Protein AF-A0A090EX64-F1 (afdb_monomer_lite)

Sequence (83 aa):
MNPACFHRNSELGYHYNTARFVTEKLASCGVNHMETGITEAGIAALVQGERGINLMAGLKADMDALPTHEAPNRTWCSEFRVR

Secondary structure (DSSP, 8-state):
-----TTTT--BSS-HHHHHHHHHHHHHTT--EEEEEETTTEEEEE---TT-SS----------B-SSPPPS-STT-------

Structure (mmCIF, N/CA/C/O backbone):
data_AF-A0A090EX64-F1
#
_entry.id   AF-A0A09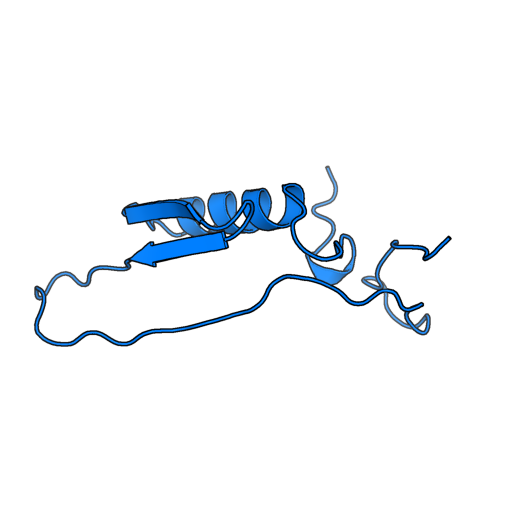0EX64-F1
#
loop_
_atom_site.group_PDB
_atom_site.id
_atom_site.type_symbol
_atom_site.label_atom_id
_atom_site.label_alt_id
_atom_site.label_comp_id
_atom_site.label_asym_id
_atom_site.label_entity_id
_atom_site.label_seq_id
_atom_site.pdbx_PDB_ins_code
_atom_site.Cartn_x
_atom_site.Cartn_y
_atom_site.Cartn_z
_atom_site.occupancy
_atom_site.B_iso_or_equiv
_atom_site.auth_seq_id
_atom_site.auth_comp_id
_atom_site.auth_asym_id
_atom_site.auth_atom_id
_atom_site.pdbx_PDB_model_num
ATOM 1 N N . MET A 1 1 ? 0.904 15.220 -13.857 1.00 39.69 1 MET A N 1
ATOM 2 C CA . MET A 1 1 ? 1.341 13.809 -13.916 1.00 39.69 1 MET A CA 1
ATOM 3 C C . MET A 1 1 ? 0.140 12.985 -14.332 1.00 39.69 1 MET A C 1
ATOM 5 O O . MET A 1 1 ? -0.893 13.114 -13.691 1.00 39.69 1 MET A O 1
ATOM 9 N N . ASN A 1 2 ? 0.225 12.226 -15.424 1.00 42.53 2 ASN A N 1
ATOM 10 C CA . ASN A 1 2 ? -0.793 11.224 -15.747 1.00 42.53 2 ASN A CA 1
ATOM 11 C C . ASN A 1 2 ? -0.820 10.238 -14.563 1.00 42.53 2 ASN A C 1
ATOM 13 O O . ASN A 1 2 ? 0.263 9.744 -14.238 1.00 42.53 2 ASN A O 1
ATOM 17 N N . PRO A 1 3 ? -1.938 10.005 -13.846 1.00 47.62 3 PRO A N 1
ATOM 18 C CA . PRO A 1 3 ? -1.946 9.046 -12.751 1.00 47.62 3 PRO A CA 1
ATOM 19 C C . PRO A 1 3 ? -1.900 7.656 -13.382 1.00 47.62 3 PRO A C 1
ATOM 21 O O . PRO A 1 3 ? -2.921 6.999 -13.563 1.00 47.62 3 PRO A O 1
ATOM 24 N N . ALA A 1 4 ? -0.710 7.246 -13.813 1.00 58.91 4 ALA A N 1
AT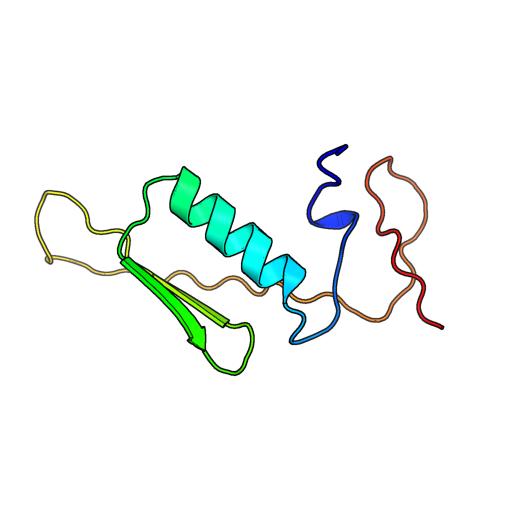OM 25 C CA . ALA A 1 4 ? -0.462 5.905 -14.289 1.00 58.91 4 ALA A CA 1
ATOM 26 C C . ALA A 1 4 ? -0.937 4.958 -13.181 1.00 58.91 4 ALA A C 1
ATOM 28 O O . ALA A 1 4 ? -0.536 5.072 -12.021 1.00 58.91 4 ALA A O 1
ATOM 29 N N . CYS A 1 5 ? -1.919 4.130 -13.527 1.00 73.19 5 CYS A N 1
ATOM 30 C CA . CYS A 1 5 ? -2.580 3.225 -12.605 1.00 73.19 5 CYS A CA 1
ATOM 31 C C . CYS A 1 5 ? -1.557 2.295 -11.936 1.00 73.19 5 CYS A C 1
ATOM 33 O O . CYS A 1 5 ? -0.488 2.042 -12.488 1.00 73.19 5 CYS A O 1
ATOM 35 N N . PHE A 1 6 ? -1.915 1.757 -10.768 1.00 82.81 6 PHE A N 1
ATOM 36 C CA . PHE A 1 6 ? -1.089 0.828 -9.987 1.00 82.81 6 PHE A CA 1
ATOM 37 C C . PHE A 1 6 ? -0.452 -0.282 -10.851 1.00 82.81 6 PHE A C 1
ATOM 39 O O . PHE A 1 6 ? 0.721 -0.591 -10.706 1.00 82.81 6 PHE A O 1
ATOM 46 N N . HIS A 1 7 ? -1.204 -0.804 -11.826 1.00 87.38 7 HIS A N 1
ATOM 47 C CA . HIS A 1 7 ? -0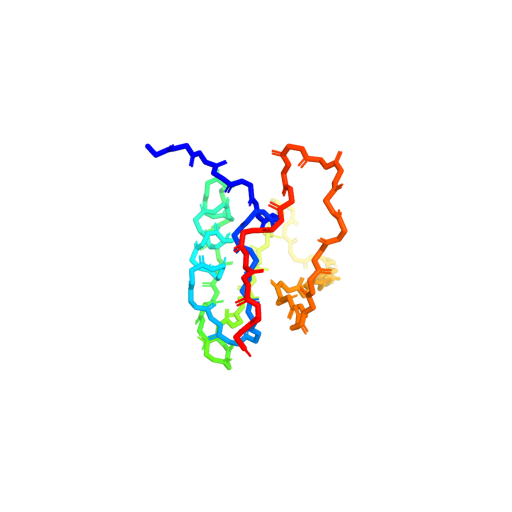.754 -1.832 -12.771 1.00 87.38 7 HIS A CA 1
ATOM 48 C C . HIS A 1 7 ? 0.385 -1.375 -13.698 1.00 87.38 7 HIS A C 1
ATOM 50 O O . HIS A 1 7 ? 1.305 -2.136 -13.975 1.00 87.38 7 HIS A O 1
ATOM 56 N N . ARG A 1 8 ? 0.343 -0.126 -14.176 1.00 88.31 8 ARG A N 1
ATOM 57 C CA . ARG A 1 8 ? 1.336 0.418 -15.114 1.00 88.31 8 ARG A CA 1
ATOM 58 C C . ARG A 1 8 ? 2.698 0.645 -14.441 1.00 88.31 8 ARG A C 1
ATOM 60 O O . ARG A 1 8 ? 3.727 0.461 -15.088 1.00 88.31 8 ARG A O 1
ATOM 67 N N . ASN A 1 9 ? 2.688 0.995 -13.151 1.00 85.31 9 ASN A N 1
ATOM 68 C CA . ASN A 1 9 ? 3.867 1.288 -12.324 1.00 85.31 9 ASN A CA 1
ATOM 69 C C . ASN A 1 9 ? 4.155 0.172 -11.306 1.00 85.31 9 ASN A C 1
ATOM 71 O O . ASN A 1 9 ? 4.398 0.444 -10.134 1.00 85.31 9 ASN A O 1
ATOM 75 N N . SER A 1 10 ? 4.074 -1.082 -11.739 1.00 84.25 10 SER A N 1
ATOM 76 C CA . SER A 1 10 ? 4.337 -2.248 -10.896 1.00 84.25 10 SER A CA 1
ATOM 77 C C . SER A 1 10 ? 5.790 -2.277 -10.394 1.00 84.25 10 SER A C 1
ATOM 79 O O . SER A 1 10 ? 6.712 -2.097 -11.193 1.00 84.25 10 SER A O 1
ATOM 81 N N . GLU A 1 11 ? 6.006 -2.565 -9.109 1.00 83.88 11 GLU A N 1
ATOM 82 C CA . GLU A 1 11 ? 7.335 -2.617 -8.483 1.00 83.88 11 GLU A CA 1
ATOM 83 C C . GLU A 1 11 ? 7.612 -3.988 -7.832 1.00 83.88 11 GLU A C 1
ATOM 85 O O . GLU A 1 11 ? 6.710 -4.607 -7.279 1.00 83.88 11 GLU A O 1
ATOM 90 N N . LEU A 1 12 ? 8.859 -4.475 -7.888 1.00 81.38 12 LEU A N 1
ATOM 91 C CA . LEU A 1 12 ? 9.287 -5.734 -7.256 1.00 81.38 12 LEU A CA 1
ATOM 92 C C . LEU A 1 12 ? 9.549 -5.586 -5.746 1.00 81.38 12 LEU A C 1
ATOM 94 O O . LEU A 1 12 ? 10.280 -4.696 -5.331 1.00 81.38 12 LEU A O 1
ATOM 98 N N . GLY A 1 13 ? 9.074 -6.517 -4.919 1.00 75.94 13 GLY A N 1
ATOM 99 C CA . GLY A 1 13 ? 9.448 -6.583 -3.498 1.00 75.94 13 GLY A CA 1
ATOM 100 C C . GLY A 1 13 ? 9.266 -5.264 -2.719 1.00 75.94 13 GLY A C 1
ATOM 101 O O . GLY A 1 13 ? 8.240 -4.597 -2.831 1.00 75.94 13 GLY A O 1
ATOM 102 N N . TYR A 1 14 ? 10.266 -4.891 -1.909 1.00 68.44 14 TYR A N 1
ATOM 103 C CA . TYR A 1 14 ? 10.218 -3.798 -0.919 1.00 68.44 14 TYR A CA 1
ATOM 104 C C . TYR A 1 14 ? 10.449 -2.386 -1.498 1.00 68.44 14 TYR A C 1
ATOM 106 O O . TYR A 1 14 ? 11.246 -1.602 -0.982 1.00 68.44 14 TYR A O 1
ATOM 114 N N . HIS A 1 15 ? 9.786 -2.034 -2.599 1.00 71.00 15 HIS A N 1
ATOM 115 C CA . HIS A 1 15 ? 9.943 -0.710 -3.209 1.00 71.00 15 HIS A CA 1
ATOM 116 C C . HIS A 1 15 ? 8.979 0.348 -2.636 1.00 71.00 15 HIS A C 1
ATOM 118 O O . HIS A 1 15 ? 7.817 0.094 -2.319 1.00 71.00 15 HIS A O 1
ATOM 124 N N . TYR A 1 16 ? 9.493 1.575 -2.491 1.00 79.50 16 TYR A N 1
ATOM 125 C CA . TYR A 1 16 ? 8.866 2.634 -1.694 1.00 79.50 16 TYR A CA 1
ATOM 126 C C . TYR A 1 16 ? 7.769 3.434 -2.417 1.00 79.50 16 TYR A C 1
ATOM 128 O O . TYR A 1 16 ? 6.968 4.085 -1.743 1.00 79.50 16 TYR A O 1
ATOM 136 N N . ASN A 1 17 ? 7.686 3.432 -3.757 1.00 84.88 17 ASN A N 1
ATOM 137 C CA . ASN A 1 17 ? 6.693 4.276 -4.442 1.00 84.88 17 ASN A CA 1
ATOM 138 C C . ASN A 1 17 ? 5.286 3.692 -4.340 1.00 84.88 17 ASN A C 1
ATOM 140 O O . ASN A 1 17 ? 4.332 4.443 -4.137 1.00 84.88 17 ASN A O 1
ATOM 144 N N . THR A 1 18 ? 5.166 2.370 -4.435 1.00 87.19 18 THR A N 1
ATOM 145 C CA . THR A 1 18 ? 3.910 1.637 -4.275 1.00 87.19 18 THR A CA 1
ATOM 146 C C . THR A 1 18 ? 3.371 1.825 -2.862 1.00 87.19 18 THR A C 1
ATOM 148 O O . THR A 1 18 ? 2.224 2.242 -2.687 1.00 87.19 18 THR A O 1
ATOM 151 N N . ALA A 1 19 ? 4.227 1.648 -1.850 1.00 91.31 19 ALA A N 1
ATOM 152 C CA . ALA A 1 19 ? 3.880 1.905 -0.456 1.00 91.31 19 ALA A CA 1
ATOM 153 C C . ALA A 1 19 ? 3.439 3.363 -0.228 1.00 91.31 19 ALA A C 1
ATOM 155 O O . ALA A 1 19 ? 2.414 3.625 0.410 1.00 91.31 19 ALA A O 1
ATOM 156 N N . ARG A 1 20 ? 4.161 4.333 -0.807 1.00 90.81 20 ARG A N 1
ATOM 157 C CA . ARG A 1 20 ? 3.788 5.752 -0.740 1.00 90.81 20 ARG A CA 1
ATOM 158 C C . ARG A 1 20 ? 2.424 6.013 -1.378 1.00 90.81 20 ARG A C 1
ATOM 160 O O . ARG A 1 20 ? 1.590 6.667 -0.760 1.00 90.81 20 ARG A O 1
ATOM 167 N N . PHE A 1 21 ? 2.169 5.471 -2.568 1.00 90.75 21 PHE A N 1
ATOM 168 C CA . PHE A 1 21 ? 0.889 5.624 -3.261 1.00 90.75 21 PHE A CA 1
ATOM 169 C C . PHE A 1 21 ? -0.280 5.061 -2.440 1.00 90.75 21 PHE A C 1
ATOM 171 O O . PHE A 1 21 ? -1.310 5.721 -2.302 1.00 90.75 21 PHE A O 1
ATOM 178 N N . VAL A 1 22 ? -0.122 3.864 -1.863 1.00 92.31 22 VAL A N 1
ATOM 179 C CA . VAL A 1 22 ? -1.145 3.247 -1.001 1.00 92.31 22 VAL A CA 1
ATOM 180 C C . VAL A 1 22 ? -1.380 4.091 0.253 1.00 92.31 22 VAL A C 1
ATOM 182 O O . VAL A 1 22 ? -2.531 4.359 0.592 1.00 92.31 22 VAL A O 1
ATOM 185 N N . THR A 1 23 ? -0.315 4.578 0.893 1.00 93.62 23 THR A N 1
ATOM 186 C CA . THR A 1 23 ? -0.400 5.459 2.071 1.00 93.62 23 THR A CA 1
ATOM 187 C C . THR A 1 23 ? -1.159 6.751 1.752 1.00 93.62 23 THR A C 1
ATOM 189 O O . THR A 1 23 ? -2.096 7.114 2.462 1.00 93.62 23 THR A O 1
ATOM 192 N N . GLU A 1 24 ? -0.815 7.423 0.648 1.00 93.44 24 GLU A N 1
ATOM 193 C CA . GLU A 1 24 ? -1.496 8.641 0.187 1.00 93.44 24 GLU A CA 1
ATOM 194 C C . GLU A 1 24 ? -2.984 8.379 -0.106 1.00 93.44 24 GLU A C 1
ATOM 196 O O . GLU A 1 24 ? -3.844 9.203 0.218 1.00 93.44 24 GLU A O 1
ATOM 201 N N . LYS A 1 25 ? -3.316 7.211 -0.674 1.00 93.38 25 LYS A N 1
ATOM 202 C CA . LYS A 1 25 ? -4.707 6.818 -0.924 1.00 93.38 25 LYS A CA 1
ATOM 203 C C . LYS A 1 25 ? -5.482 6.538 0.356 1.00 93.38 25 LYS A C 1
ATOM 205 O O . LYS A 1 25 ? -6.580 7.076 0.493 1.00 93.38 25 LYS A O 1
ATOM 210 N N . LEU A 1 26 ? -4.919 5.780 1.296 1.00 94.81 26 LEU A N 1
ATOM 211 C CA . LEU A 1 26 ? -5.532 5.529 2.605 1.00 94.81 26 LEU A CA 1
ATOM 212 C C . LEU A 1 26 ? -5.803 6.843 3.349 1.00 94.81 26 LEU A C 1
ATOM 214 O O . LEU A 1 26 ? -6.925 7.066 3.805 1.00 94.81 26 LEU A O 1
ATOM 218 N N . ALA A 1 27 ? -4.826 7.754 3.369 1.00 94.75 27 ALA A N 1
ATOM 219 C CA . ALA A 1 27 ? -4.991 9.087 3.942 1.00 94.75 27 ALA A CA 1
ATOM 220 C C . ALA A 1 27 ? -6.120 9.874 3.251 1.00 94.75 27 ALA A C 1
ATOM 222 O O . ALA A 1 27 ? -6.968 10.462 3.921 1.00 94.75 27 ALA A O 1
ATOM 223 N N . SER A 1 28 ? -6.192 9.837 1.912 1.00 95.12 28 SER A N 1
ATOM 224 C CA . SER A 1 28 ? -7.263 10.508 1.155 1.00 95.12 28 SER A CA 1
ATOM 225 C C . SER A 1 28 ? -8.660 9.933 1.419 1.00 95.12 28 SER A C 1
ATOM 227 O O . SER A 1 28 ? -9.654 10.637 1.258 1.00 95.12 28 SER A O 1
ATOM 229 N N . CYS A 1 29 ? -8.742 8.672 1.853 1.00 93.19 29 CYS A N 1
ATOM 230 C CA . CYS A 1 29 ? -9.981 8.018 2.271 1.00 93.19 29 CYS A CA 1
ATOM 231 C C . CYS A 1 29 ? -10.359 8.313 3.734 1.00 93.19 29 CYS A C 1
ATOM 233 O O . CYS A 1 29 ? -11.350 7.772 4.218 1.00 93.19 29 CYS A O 1
ATOM 235 N N . GLY A 1 30 ? -9.596 9.155 4.438 1.00 93.75 30 GLY A N 1
ATOM 236 C CA . GLY A 1 30 ? -9.857 9.523 5.830 1.00 93.75 30 GLY A CA 1
ATOM 237 C C . GLY A 1 30 ? -9.312 8.530 6.855 1.00 93.75 30 GLY A C 1
ATOM 238 O O . GLY A 1 30 ? -9.642 8.637 8.034 1.00 93.75 30 GLY A O 1
ATOM 239 N N . VAL A 1 31 ? -8.470 7.576 6.443 1.00 95.00 31 VAL A N 1
ATOM 240 C CA . VAL A 1 31 ? -7.791 6.681 7.383 1.00 95.00 31 VAL A CA 1
ATOM 241 C C . VAL A 1 31 ? -6.686 7.470 8.078 1.00 95.00 31 VAL A C 1
ATOM 243 O O . VAL A 1 31 ? -5.733 7.907 7.441 1.00 95.00 31 VAL A O 1
ATOM 246 N N . ASN A 1 32 ? -6.835 7.688 9.381 1.00 88.12 32 ASN A N 1
ATOM 247 C CA . ASN A 1 32 ? -5.965 8.538 10.199 1.00 88.12 32 ASN A CA 1
ATOM 248 C C . ASN A 1 32 ? -5.061 7.747 11.160 1.00 88.12 32 ASN A C 1
ATOM 250 O O . ASN A 1 32 ? -4.111 8.308 11.701 1.00 88.12 32 ASN A O 1
ATOM 254 N N . HIS A 1 33 ? -5.330 6.455 11.353 1.00 93.81 33 HIS A N 1
ATOM 255 C CA . HIS A 1 33 ? -4.505 5.549 12.146 1.00 93.81 33 HIS A CA 1
ATOM 256 C C . HIS A 1 33 ? -3.792 4.569 11.218 1.00 93.81 33 HIS A C 1
ATOM 258 O O . HIS A 1 33 ? -4.393 3.608 10.736 1.00 93.81 33 HIS A O 1
ATOM 264 N N . MET A 1 34 ? -2.514 4.824 10.945 1.00 95.81 34 MET A N 1
ATOM 265 C CA . MET A 1 34 ? -1.689 3.951 10.115 1.00 95.81 34 MET A CA 1
ATOM 266 C C . MET A 1 34 ? -0.231 3.961 10.568 1.00 95.81 34 MET A C 1
ATOM 268 O O . MET A 1 34 ? 0.295 4.998 10.966 1.00 95.81 34 MET A O 1
ATOM 272 N N . GLU A 1 35 ? 0.411 2.806 10.458 1.00 96.38 35 GLU A N 1
ATOM 273 C CA . GLU A 1 35 ? 1.846 2.614 10.621 1.00 96.38 35 GLU A CA 1
ATOM 274 C C . GLU A 1 35 ? 2.434 2.189 9.272 1.00 96.38 35 GLU A C 1
ATOM 276 O O . GLU A 1 35 ? 1.916 1.289 8.606 1.00 96.38 35 GLU A O 1
ATOM 281 N N . THR A 1 36 ? 3.504 2.860 8.853 1.00 94.56 36 THR A N 1
ATOM 282 C CA . THR A 1 36 ? 4.211 2.602 7.593 1.00 94.56 36 THR A CA 1
ATOM 283 C C . THR A 1 36 ? 5.656 2.204 7.874 1.00 94.56 36 THR A C 1
ATOM 285 O O . THR A 1 36 ? 6.178 2.440 8.963 1.00 94.56 36 THR A O 1
ATOM 288 N N . GLY A 1 37 ? 6.318 1.583 6.897 1.00 91.06 37 GLY A N 1
ATOM 289 C CA . GLY A 1 37 ? 7.706 1.141 7.053 1.00 91.06 37 GLY A CA 1
ATOM 290 C C . GLY A 1 37 ? 7.858 -0.160 7.846 1.00 91.06 37 GLY A C 1
ATOM 291 O O . GLY A 1 37 ? 8.966 -0.510 8.256 1.00 91.06 37 GLY A O 1
ATOM 292 N N . ILE A 1 38 ? 6.761 -0.896 8.056 1.00 91.06 38 ILE A N 1
ATOM 293 C CA . ILE A 1 38 ? 6.790 -2.222 8.680 1.00 91.06 38 ILE A CA 1
ATOM 294 C C . ILE A 1 38 ? 7.538 -3.146 7.724 1.00 91.06 38 ILE A C 1
ATOM 296 O O . ILE A 1 38 ? 7.105 -3.328 6.590 1.00 91.06 38 ILE A O 1
ATOM 300 N N . THR A 1 39 ? 8.676 -3.696 8.151 1.00 87.75 39 THR A N 1
ATOM 301 C CA . THR A 1 39 ? 9.566 -4.472 7.266 1.00 87.75 39 THR A CA 1
ATOM 302 C C . THR A 1 39 ? 9.825 -3.736 5.940 1.00 87.75 39 THR A C 1
ATOM 304 O O . THR A 1 39 ? 9.521 -4.244 4.864 1.00 87.75 39 THR A O 1
ATOM 307 N N . GLU A 1 40 ? 10.326 -2.500 6.041 1.00 87.62 40 GLU A N 1
ATOM 308 C CA . GLU A 1 40 ? 10.705 -1.587 4.944 1.00 87.62 40 GLU A CA 1
ATOM 309 C C . GLU A 1 40 ? 9.543 -0.887 4.227 1.00 87.62 40 GLU A C 1
ATOM 311 O O . GLU A 1 40 ? 9.478 0.341 4.242 1.00 87.62 40 GLU A O 1
ATOM 316 N N . ALA A 1 41 ? 8.617 -1.633 3.622 1.00 90.75 41 ALA A N 1
ATOM 317 C CA . ALA A 1 41 ? 7.550 -1.063 2.788 1.00 90.75 41 ALA A CA 1
ATOM 318 C C . ALA A 1 41 ? 6.132 -1.337 3.314 1.00 90.75 41 ALA A C 1
ATOM 320 O O . ALA A 1 41 ? 5.177 -0.723 2.845 1.00 90.75 41 ALA A O 1
ATOM 321 N N . GLY A 1 42 ? 5.972 -2.243 4.279 1.00 92.81 42 GLY A N 1
ATOM 322 C CA . GLY A 1 42 ? 4.673 -2.672 4.786 1.00 92.81 42 GLY A CA 1
ATOM 323 C C . GLY A 1 42 ? 3.876 -1.552 5.453 1.00 92.81 42 GLY A C 1
ATOM 324 O O . GLY A 1 42 ? 4.427 -0.616 6.043 1.00 92.81 42 GLY A O 1
ATOM 325 N N . ILE A 1 43 ? 2.552 -1.677 5.350 1.00 95.25 43 ILE A N 1
ATOM 326 C CA . ILE A 1 43 ? 1.574 -0.719 5.864 1.00 95.25 43 ILE A CA 1
ATOM 327 C C . ILE A 1 43 ? 0.540 -1.487 6.684 1.00 95.25 43 ILE A C 1
ATOM 329 O O . ILE A 1 43 ? -0.054 -2.447 6.191 1.00 95.25 43 ILE A O 1
ATOM 333 N N . ALA A 1 44 ? 0.292 -1.037 7.910 1.00 96.69 44 ALA A N 1
ATOM 334 C CA . ALA A 1 44 ? -0.845 -1.462 8.716 1.00 96.69 44 ALA A CA 1
ATOM 335 C C . ALA A 1 44 ? -1.732 -0.248 8.986 1.00 96.69 44 ALA A C 1
ATOM 337 O O . ALA A 1 44 ? -1.244 0.803 9.390 1.00 96.69 44 ALA A O 1
ATOM 338 N N . ALA A 1 45 ? -3.037 -0.377 8.761 1.00 96.44 45 ALA A N 1
ATOM 339 C CA . ALA A 1 45 ? -3.980 0.716 8.944 1.00 96.44 45 ALA A CA 1
ATOM 340 C C . ALA A 1 45 ? -5.225 0.245 9.694 1.00 96.44 45 ALA A C 1
ATOM 342 O O . ALA A 1 45 ? -5.707 -0.869 9.481 1.00 96.44 45 ALA A O 1
ATOM 343 N N . LEU A 1 46 ? -5.748 1.106 10.564 1.00 94.00 46 LEU A N 1
ATOM 344 C CA . LEU A 1 46 ? -6.943 0.854 11.354 1.00 94.00 46 LEU A CA 1
ATOM 345 C C . LEU A 1 46 ? -8.053 1.808 10.921 1.00 94.00 46 LEU A C 1
ATOM 347 O O . LEU A 1 46 ? -7.922 3.027 11.008 1.00 94.00 46 LEU A O 1
ATOM 351 N N . VAL A 1 47 ? -9.178 1.231 10.510 1.00 92.00 47 VAL A N 1
ATOM 352 C CA . VAL A 1 47 ? -10.426 1.966 10.304 1.00 92.00 47 VAL A CA 1
ATOM 353 C C . VAL A 1 47 ? -11.320 1.703 11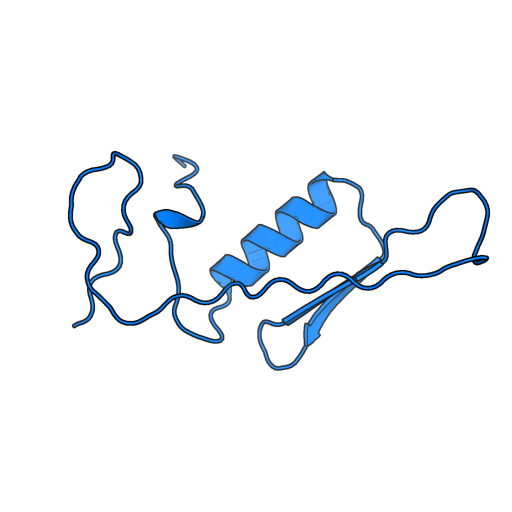.504 1.00 92.00 47 VAL A C 1
ATOM 355 O O . VAL A 1 47 ? -11.843 0.600 11.669 1.00 92.00 47 VAL A O 1
ATOM 358 N N . GLN A 1 48 ? -11.478 2.709 12.362 1.00 90.06 48 GLN A N 1
ATOM 359 C CA . GLN A 1 48 ? -12.317 2.606 13.551 1.00 90.06 48 GLN A CA 1
ATOM 360 C C . GLN A 1 48 ? -13.726 3.127 13.258 1.00 90.06 48 GLN A C 1
ATOM 362 O O . GLN A 1 48 ? -13.912 4.284 12.892 1.00 90.06 48 GLN A O 1
ATOM 367 N N . GLY A 1 49 ? -14.728 2.263 13.435 1.00 88.19 49 GLY A N 1
ATOM 368 C CA . GLY A 1 49 ? -16.130 2.665 13.365 1.00 88.19 49 GLY A CA 1
ATOM 369 C C . GLY A 1 49 ? -16.568 3.466 14.596 1.00 88.19 49 GLY A C 1
ATOM 370 O O . GLY A 1 49 ? -16.018 3.320 15.687 1.00 88.19 49 GLY A O 1
ATOM 371 N N . GLU A 1 50 ? -17.623 4.263 14.445 1.00 88.69 50 GLU A N 1
ATOM 372 C CA . GLU A 1 50 ? -18.122 5.176 15.490 1.00 88.69 50 GLU A CA 1
ATOM 373 C C . GLU A 1 50 ? -18.694 4.464 16.728 1.00 88.69 50 GLU A C 1
ATOM 375 O O . GLU A 1 50 ? -18.795 5.049 17.802 1.00 88.69 50 GLU A O 1
ATOM 380 N N . ARG A 1 51 ? -19.075 3.186 16.600 1.00 87.75 51 ARG A N 1
ATOM 381 C CA . ARG A 1 51 ? -19.754 2.412 17.657 1.00 87.75 51 ARG A CA 1
ATOM 382 C C . ARG A 1 51 ? -18.808 1.778 18.689 1.00 87.75 51 ARG A C 1
ATOM 384 O O . ARG A 1 51 ? -19.263 0.975 19.501 1.00 87.75 51 ARG A O 1
ATOM 391 N N . GLY A 1 52 ? -17.522 2.126 18.666 1.00 80.12 52 GLY A N 1
ATOM 392 C CA . GLY A 1 52 ? -16.513 1.564 19.567 1.00 80.12 52 GLY A CA 1
ATOM 393 C C . GLY A 1 52 ? -16.010 0.176 19.151 1.00 80.12 52 GLY A C 1
ATOM 394 O O . GLY A 1 52 ? -16.385 -0.368 18.110 1.00 80.12 52 GLY A O 1
ATOM 395 N N . ILE A 1 53 ? -15.104 -0.386 19.956 1.00 79.44 53 ILE A N 1
ATOM 396 C CA . ILE A 1 53 ? -14.392 -1.635 19.649 1.00 79.44 53 ILE A CA 1
ATOM 397 C C . ILE A 1 53 ? -15.195 -2.824 20.188 1.00 79.44 53 ILE A C 1
ATOM 399 O O . ILE A 1 53 ? -14.963 -3.290 21.299 1.00 79.44 53 ILE A O 1
ATOM 403 N N . ASN A 1 54 ? -16.140 -3.312 19.384 1.00 82.94 54 ASN A N 1
ATOM 404 C CA . ASN A 1 54 ? -16.946 -4.493 19.729 1.00 82.94 54 ASN A CA 1
ATO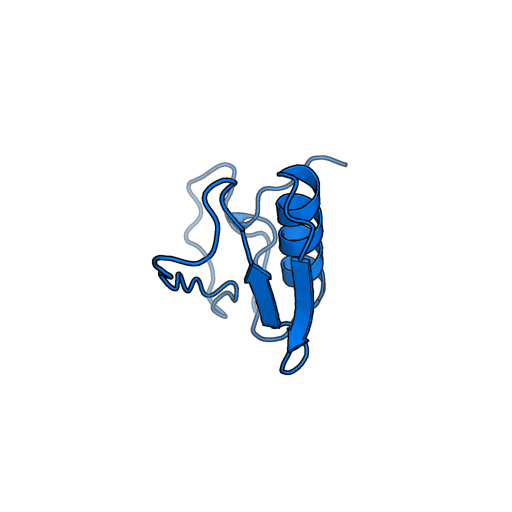M 405 C C . ASN A 1 54 ? -16.576 -5.719 18.879 1.00 82.94 54 ASN A C 1
ATOM 407 O O . ASN A 1 54 ? -16.780 -6.854 19.300 1.00 82.94 54 ASN A O 1
ATOM 411 N N . LEU A 1 55 ? -16.046 -5.489 17.674 1.00 88.94 55 LEU A N 1
ATOM 412 C CA . LEU A 1 55 ? -15.622 -6.513 16.723 1.00 88.94 55 LEU A CA 1
ATOM 413 C C . LEU A 1 55 ? -14.491 -5.952 15.858 1.00 88.94 55 LEU A C 1
ATOM 415 O O . LEU A 1 55 ? -14.528 -4.782 15.476 1.00 88.94 55 LEU A O 1
ATOM 419 N N . MET A 1 56 ? -13.515 -6.794 15.527 1.00 92.12 56 MET A N 1
ATOM 420 C CA . MET A 1 56 ? -12.403 -6.450 14.645 1.00 92.12 56 MET A CA 1
ATOM 421 C C . MET A 1 56 ? -12.253 -7.522 13.566 1.00 92.12 56 MET A C 1
ATOM 423 O O . MET A 1 56 ? -12.290 -8.714 13.864 1.00 92.12 56 MET A O 1
ATOM 427 N N . ALA A 1 57 ? -12.074 -7.088 12.320 1.00 93.56 57 ALA A N 1
ATOM 428 C CA . ALA A 1 57 ? -11.767 -7.949 11.185 1.00 93.56 57 ALA A CA 1
ATOM 429 C C . ALA A 1 57 ? -10.472 -7.468 10.524 1.00 93.56 57 ALA A C 1
ATOM 431 O O . ALA A 1 57 ? -10.278 -6.266 10.345 1.00 93.56 57 ALA A O 1
ATOM 432 N N . GLY A 1 58 ? -9.593 -8.406 10.172 1.00 95.12 58 GLY A N 1
ATOM 433 C CA . GLY A 1 58 ? -8.360 -8.120 9.443 1.00 95.12 58 GLY A CA 1
ATOM 434 C C . GLY A 1 58 ? -8.544 -8.314 7.941 1.00 95.12 58 GLY A C 1
ATOM 435 O O . GLY A 1 58 ? -9.153 -9.294 7.513 1.00 95.12 58 GLY A O 1
ATOM 436 N N . LEU A 1 59 ? -7.987 -7.402 7.146 1.00 96.12 59 LEU A N 1
ATOM 437 C CA . LEU A 1 59 ? -7.864 -7.531 5.695 1.00 96.12 59 LEU A CA 1
ATOM 438 C C . LEU A 1 59 ? -6.383 -7.453 5.327 1.00 96.12 59 LEU A C 1
ATOM 440 O O . LEU A 1 59 ? -5.671 -6.580 5.819 1.00 96.12 59 LEU A O 1
ATOM 444 N N . LYS A 1 60 ? -5.928 -8.361 4.461 1.00 96.19 60 LYS A N 1
ATOM 445 C CA . LYS A 1 60 ? -4.559 -8.382 3.938 1.00 96.19 60 LYS A CA 1
ATOM 446 C C . LYS A 1 60 ? -4.605 -8.282 2.418 1.00 96.19 60 LYS A C 1
ATOM 448 O O . LYS A 1 60 ? -5.363 -9.012 1.782 1.00 96.19 60 LYS A O 1
ATOM 453 N N . ALA A 1 61 ? -3.770 -7.416 1.858 1.00 93.56 61 ALA A N 1
ATOM 454 C CA . ALA A 1 61 ? -3.493 -7.351 0.432 1.00 93.56 61 ALA A CA 1
ATOM 455 C C . ALA A 1 61 ? -1.985 -7.181 0.232 1.00 93.56 61 ALA A C 1
ATOM 457 O O . ALA A 1 61 ? -1.368 -6.357 0.905 1.00 93.56 61 ALA A O 1
ATOM 458 N N . ASP A 1 62 ? -1.416 -7.970 -0.673 1.00 91.75 62 ASP A N 1
ATOM 459 C CA . ASP A 1 62 ? -0.022 -7.844 -1.095 1.00 91.75 62 ASP A CA 1
ATOM 460 C C . ASP A 1 62 ? 0.058 -6.856 -2.275 1.00 91.75 62 ASP A C 1
ATOM 462 O O . ASP A 1 62 ? -0.911 -6.702 -3.026 1.00 91.75 62 ASP A O 1
ATOM 466 N N . MET A 1 63 ? 1.173 -6.133 -2.398 1.00 89.88 63 MET A N 1
ATOM 467 C CA . MET A 1 63 ? 1.306 -4.995 -3.325 1.00 89.88 63 MET A CA 1
ATOM 468 C C . MET A 1 63 ? 2.511 -5.088 -4.267 1.00 89.88 63 MET A C 1
ATOM 470 O O . MET A 1 63 ? 2.681 -4.218 -5.118 1.00 89.88 63 MET A O 1
ATOM 474 N N . ASP A 1 64 ? 3.343 -6.115 -4.122 1.00 88.75 64 ASP A N 1
ATOM 475 C CA . ASP A 1 64 ? 4.505 -6.343 -4.967 1.00 88.75 64 ASP A CA 1
ATOM 476 C C . ASP A 1 64 ? 4.139 -7.032 -6.289 1.00 88.75 64 ASP A C 1
ATOM 478 O O . ASP A 1 64 ? 3.130 -7.725 -6.431 1.00 88.75 64 ASP A O 1
ATOM 482 N N . ALA A 1 65 ? 4.984 -6.808 -7.288 1.00 90.12 65 ALA A N 1
ATOM 483 C CA . ALA A 1 65 ? 4.872 -7.391 -8.612 1.00 90.12 65 ALA A CA 1
ATOM 484 C C . ALA A 1 65 ? 5.886 -8.521 -8.830 1.00 90.12 65 ALA A C 1
ATOM 486 O O . ALA A 1 65 ? 6.826 -8.722 -8.061 1.00 90.12 65 ALA A O 1
ATOM 487 N N . LEU A 1 66 ? 5.713 -9.240 -9.941 1.00 88.69 66 LEU A N 1
ATOM 488 C CA . LEU A 1 66 ? 6.602 -10.321 -10.360 1.00 88.69 66 LEU A CA 1
ATOM 489 C C . LEU A 1 66 ? 7.596 -9.855 -11.436 1.00 88.69 66 LEU A C 1
ATOM 491 O O . LEU A 1 66 ? 7.251 -9.010 -12.265 1.00 88.69 66 LEU A O 1
ATOM 495 N N . PRO A 1 67 ? 8.803 -10.449 -11.500 1.00 88.38 67 PRO A N 1
ATOM 496 C CA . PRO A 1 67 ? 9.784 -10.157 -12.540 1.00 88.38 67 PRO A CA 1
ATOM 497 C C . PRO A 1 67 ? 9.431 -10.902 -13.834 1.00 88.38 67 PRO A C 1
ATOM 499 O O . PRO A 1 67 ? 10.094 -11.861 -14.223 1.00 88.38 67 PRO A O 1
ATOM 502 N N . THR A 1 68 ? 8.359 -10.481 -14.503 1.00 87.81 68 THR A N 1
ATOM 503 C CA . THR A 1 68 ? 7.903 -11.073 -15.767 1.00 87.81 68 THR A CA 1
ATOM 504 C C . THR A 1 68 ? 7.490 -10.004 -16.771 1.00 87.81 68 THR A C 1
ATOM 506 O O . THR A 1 68 ? 7.106 -8.897 -16.397 1.00 87.81 68 THR A O 1
ATOM 509 N N . HIS A 1 69 ? 7.559 -10.336 -18.059 1.00 87.25 69 HIS A N 1
ATOM 510 C CA . HIS A 1 69 ? 7.038 -9.477 -19.114 1.00 87.25 69 HIS A CA 1
ATOM 511 C C . HIS A 1 69 ? 5.538 -9.695 -19.281 1.00 87.25 69 HIS A C 1
ATOM 513 O O . HIS A 1 69 ?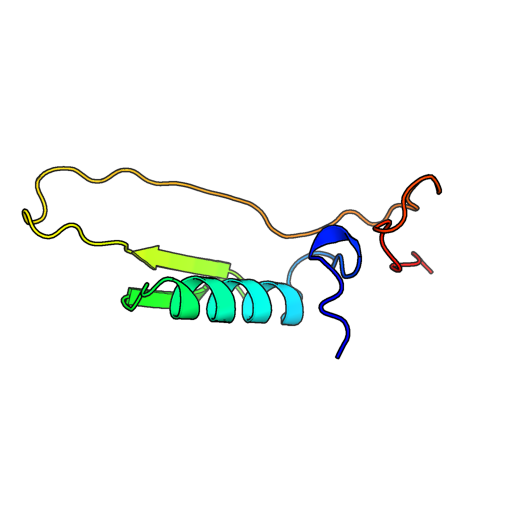 5.082 -10.804 -19.562 1.00 87.25 69 HIS A O 1
ATOM 519 N N . GLU A 1 70 ? 4.770 -8.618 -19.157 1.00 88.81 70 GLU A N 1
ATOM 520 C CA . GLU A 1 70 ? 3.341 -8.655 -19.430 1.00 88.81 70 GLU A CA 1
ATOM 521 C C . GLU A 1 70 ? 3.063 -8.806 -20.932 1.00 88.81 70 GLU A C 1
ATOM 523 O O . GLU A 1 70 ? 3.658 -8.122 -21.769 1.00 88.81 70 GLU A O 1
ATOM 528 N N . ALA A 1 71 ? 2.129 -9.694 -21.281 1.00 86.50 71 ALA A N 1
ATOM 529 C CA . ALA A 1 71 ? 1.678 -9.855 -22.657 1.00 86.50 71 ALA A CA 1
ATOM 530 C C . ALA A 1 71 ? 0.926 -8.586 -23.113 1.00 86.50 71 ALA A C 1
ATOM 532 O O . ALA A 1 71 ? -0.093 -8.231 -22.514 1.00 86.50 71 ALA A O 1
ATOM 533 N N . PRO A 1 72 ? 1.384 -7.895 -24.171 1.00 77.88 72 PRO A N 1
ATOM 534 C CA . PRO A 1 72 ? 0.837 -6.596 -24.535 1.00 77.88 72 PRO A CA 1
ATOM 535 C C . PRO A 1 72 ? -0.549 -6.746 -25.168 1.00 77.88 72 PRO A C 1
ATOM 537 O O . PRO A 1 72 ? -0.681 -7.278 -26.269 1.00 77.88 72 PRO A O 1
ATOM 540 N N . ASN A 1 73 ? -1.592 -6.253 -24.493 1.00 80.56 73 ASN A N 1
ATOM 541 C CA . ASN A 1 73 ? -2.923 -6.108 -25.100 1.00 80.56 73 ASN A CA 1
ATOM 542 C C . ASN A 1 73 ? -3.830 -5.033 -24.467 1.00 80.56 73 ASN A C 1
ATOM 544 O O . ASN A 1 73 ? -4.945 -4.837 -24.957 1.00 80.56 73 ASN A O 1
ATOM 548 N N . ARG A 1 74 ? -3.393 -4.318 -23.417 1.00 86.19 74 ARG A N 1
ATOM 549 C CA . ARG A 1 74 ? -4.189 -3.271 -22.751 1.00 86.19 74 ARG A CA 1
ATOM 550 C C . ARG A 1 74 ? -3.469 -1.931 -22.681 1.00 86.19 74 ARG A C 1
ATOM 552 O O . ARG A 1 74 ? -2.249 -1.845 -22.604 1.00 86.19 74 ARG A O 1
ATOM 559 N N . THR A 1 75 ? -4.255 -0.862 -22.586 1.00 87.88 75 THR A N 1
ATOM 560 C CA . THR A 1 75 ? -3.774 0.511 -22.359 1.00 87.88 75 THR A CA 1
ATOM 561 C C . THR A 1 75 ? -3.333 0.768 -20.917 1.00 87.88 75 THR A C 1
ATOM 563 O O . THR A 1 75 ? -3.167 1.919 -20.532 1.00 87.88 75 THR A O 1
ATOM 566 N N . TRP A 1 76 ? -3.142 -0.259 -20.095 1.00 87.12 76 TRP A N 1
ATOM 567 C CA . TRP A 1 76 ? -2.670 -0.139 -18.714 1.00 87.12 76 TRP A CA 1
ATOM 568 C C . TRP A 1 76 ? -1.602 -1.168 -18.355 1.00 87.12 76 TRP A C 1
ATOM 570 O O . TRP A 1 76 ? -1.271 -1.263 -17.180 1.00 87.12 76 TRP A O 1
ATOM 580 N N . CYS A 1 77 ? -1.072 -1.904 -19.339 1.00 89.00 77 CYS A N 1
ATOM 581 C CA . CYS A 1 77 ? 0.025 -2.838 -19.111 1.00 89.00 77 CYS A CA 1
ATOM 582 C C . CYS A 1 77 ? 1.207 -2.148 -18.411 1.00 89.00 77 CYS A C 1
ATOM 584 O O . CYS A 1 77 ? 1.478 -0.965 -18.643 1.00 89.00 77 CYS A O 1
ATOM 586 N N . SER A 1 78 ? 1.884 -2.913 -17.563 1.00 88.06 78 SER A N 1
ATOM 587 C CA . SER A 1 78 ? 3.110 -2.562 -16.860 1.00 88.06 78 SER A CA 1
ATOM 588 C C . SER A 1 78 ? 4.176 -2.057 -17.833 1.00 88.06 78 SER A C 1
ATOM 590 O O . SER A 1 78 ? 4.421 -2.630 -18.896 1.00 88.06 78 SER A O 1
ATOM 592 N N . GLU A 1 79 ? 4.818 -0.949 -17.466 1.00 82.44 79 GLU A N 1
ATOM 593 C CA . GLU A 1 79 ? 5.981 -0.417 -18.191 1.00 82.44 79 GLU A CA 1
ATOM 594 C C . GLU A 1 79 ? 7.292 -1.059 -17.717 1.00 82.44 79 GLU A C 1
ATOM 596 O O . GLU A 1 79 ? 8.351 -0.859 -18.317 1.00 82.44 79 GLU A O 1
ATOM 601 N N . PHE A 1 80 ? 7.221 -1.858 -16.649 1.00 71.31 80 PHE A N 1
ATOM 602 C CA . PHE A 1 80 ? 8.352 -2.565 -16.079 1.00 71.31 80 PHE A CA 1
ATOM 603 C C . PHE A 1 80 ? 8.948 -3.554 -17.094 1.00 71.31 80 PHE A C 1
ATOM 605 O O . PHE A 1 80 ? 8.309 -4.513 -17.531 1.00 71.31 80 PHE A O 1
ATOM 612 N N . ARG A 1 81 ? 10.211 -3.327 -17.468 1.00 58.91 81 ARG A N 1
ATOM 613 C CA . ARG A 1 81 ? 11.025 -4.281 -18.227 1.00 58.91 81 ARG A CA 1
ATOM 614 C C . ARG A 1 81 ? 12.021 -4.931 -17.283 1.00 58.91 81 ARG A C 1
ATOM 616 O O . ARG A 1 81 ? 12.924 -4.259 -16.789 1.00 58.91 81 ARG A O 1
ATOM 623 N N . VAL A 1 82 ? 11.876 -6.240 -17.095 1.00 56.59 82 VAL A N 1
ATOM 624 C CA . VAL A 1 82 ? 12.946 -7.086 -16.558 1.00 56.59 82 VAL A CA 1
ATOM 625 C C . VAL A 1 82 ? 14.170 -6.882 -17.464 1.00 56.59 82 VAL A C 1
ATOM 627 O O . VAL A 1 82 ? 14.039 -6.981 -18.686 1.00 56.59 82 VAL A O 1
ATOM 630 N N . ARG A 1 83 ? 15.303 -6.467 -16.890 1.00 52.31 83 ARG A N 1
ATOM 631 C CA . ARG A 1 83 ? 16.586 -6.404 -17.607 1.00 52.31 83 ARG A CA 1
ATOM 632 C C . ARG A 1 83 ? 17.200 -7.788 -17.708 1.00 52.31 83 ARG A C 1
ATOM 634 O O . ARG A 1 83 ? 17.061 -8.542 -16.722 1.00 52.31 83 ARG A O 1
#

Foldseek 3Di:
DPCQDLQQAAAADQDAPQLVVVVVVCVVVVFPAKDACPVRRDIDTDDDDPVDPPDDDDDDDDRHDDQDADDDDDPRHYPDHND

pLDDT: mean 85.27, std 12.23, range [39.69, 96.69]

Radius of gyration: 15.69 Å; chains: 1; bounding box: 36×25×45 Å